Protein AF-A0A645H0E7-F1 (afdb_monomer)

Radius of gyration: 16.18 Å; Cα contacts (8 Å, |Δi|>4): 36; chains: 1; bounding box: 37×29×42 Å

pLDDT: mean 79.41, std 14.45, range [44.75, 96.31]

Sequence (104 aa):
MEYSVLFRDLIMKSNNYMKDYDEKLMPALIEEMKKDPELQDFSADDLKTILLKMRVFQLGLSVMVANSLLPEKYEMQDLMDLLSSTANDVILAARLTKSEKVKK

Organism: NCBI:txid1076179

Secondary structure (DSSP, 8-state):
-HHHHHHHHHHHS--HHHHHIIIIIHHHHHHHHTTSTTTTTS-HHHHHHHHHHHHHHHHHHHHHHHTT-S-TT--HHHHHHHHHHHHHHHHHHHHHHHHHHHT-

Solvent-accessible surface area (backbone atoms only — not comparable to full-atom values): 6015 Å² total; per-residue (Å²): 117,68,69,37,56,55,51,49,53,60,68,71,43,92,46,71,66,61,54,50,37,63,73,56,48,46,59,54,50,51,57,53,46,51,69,38,82,93,39,52,87,54,50,74,68,52,48,51,51,53,54,49,53,52,48,55,50,52,52,52,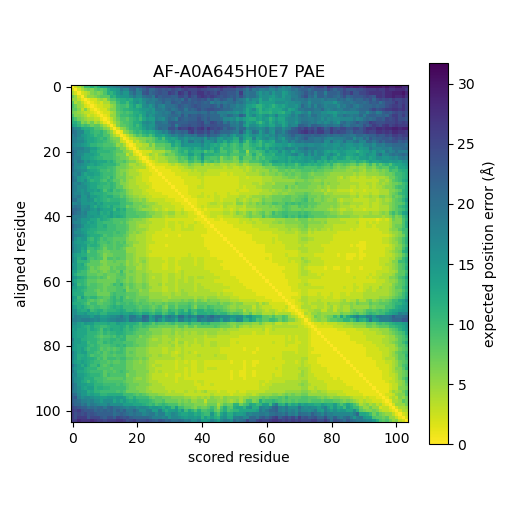50,50,51,32,60,53,68,65,68,54,67,92,84,65,48,73,66,54,52,52,52,49,53,53,52,50,49,52,51,54,50,52,52,50,52,52,55,51,55,55,63,74,76,105

Structure (mmCIF, N/CA/C/O backbone):
data_AF-A0A645H0E7-F1
#
_entry.id   AF-A0A645H0E7-F1
#
loop_
_atom_site.group_PDB
_atom_site.id
_atom_site.type_symbol
_atom_site.label_atom_id
_atom_site.label_alt_id
_atom_site.label_comp_id
_atom_site.label_asym_id
_atom_site.label_entity_id
_atom_site.label_seq_id
_atom_site.pdbx_PDB_ins_code
_atom_site.Cartn_x
_atom_site.Cartn_y
_atom_site.Cartn_z
_atom_site.occupancy
_atom_site.B_iso_or_equiv
_atom_site.auth_seq_id
_atom_site.auth_comp_id
_atom_site.auth_asym_id
_atom_site.auth_atom_id
_atom_site.pdbx_PDB_model_num
ATOM 1 N N . MET A 1 1 ? 16.623 6.311 -20.427 1.00 48.84 1 MET A N 1
ATOM 2 C CA . MET A 1 1 ? 17.407 5.575 -19.405 1.00 48.84 1 MET A CA 1
ATOM 3 C C . MET A 1 1 ? 17.839 6.449 -18.221 1.00 48.84 1 MET A C 1
ATOM 5 O O . MET A 1 1 ? 17.910 5.914 -17.126 1.00 48.84 1 MET A O 1
ATOM 9 N N . GLU A 1 2 ? 18.056 7.765 -18.367 1.00 44.75 2 GLU A N 1
ATOM 10 C CA . GLU A 1 2 ? 18.436 8.655 -17.239 1.00 44.75 2 GLU A CA 1
ATOM 11 C C . GLU A 1 2 ? 17.424 8.711 -16.077 1.00 44.75 2 GLU A C 1
ATOM 13 O O . GLU A 1 2 ? 17.824 8.833 -14.922 1.00 44.75 2 GLU A O 1
ATOM 18 N N . TYR A 1 3 ? 16.125 8.544 -16.352 1.00 47.12 3 TYR A N 1
ATOM 19 C CA . TYR A 1 3 ? 15.068 8.582 -15.328 1.00 47.12 3 TYR A CA 1
ATOM 20 C C . TYR A 1 3 ? 15.213 7.478 -14.261 1.00 47.12 3 TYR A C 1
ATOM 22 O O . TYR A 1 3 ? 14.923 7.697 -13.088 1.00 47.12 3 TYR A O 1
ATOM 30 N N . SER A 1 4 ? 15.721 6.305 -14.658 1.00 56.84 4 SER A N 1
ATOM 31 C CA . SER A 1 4 ? 15.941 5.157 -13.765 1.00 56.84 4 SER A CA 1
ATOM 32 C C . SER A 1 4 ? 17.086 5.409 -12.776 1.00 56.84 4 SER A C 1
ATOM 34 O O . SER A 1 4 ? 16.975 5.095 -11.591 1.00 56.84 4 SER A O 1
ATOM 36 N N . VAL A 1 5 ? 18.161 6.055 -13.239 1.00 56.03 5 VAL A N 1
ATOM 37 C CA . VAL A 1 5 ? 19.337 6.375 -12.415 1.00 56.03 5 VAL A CA 1
ATOM 38 C C . VAL A 1 5 ? 19.010 7.480 -11.408 1.00 56.03 5 VAL A C 1
ATOM 40 O O . VAL A 1 5 ? 19.321 7.336 -10.229 1.00 56.03 5 VAL A O 1
ATOM 43 N N . LEU A 1 6 ? 18.300 8.531 -11.837 1.00 59.47 6 LEU A N 1
ATOM 44 C CA . LEU A 1 6 ? 17.861 9.616 -10.950 1.00 59.47 6 LEU A CA 1
ATOM 45 C C . LEU A 1 6 ? 16.901 9.127 -9.862 1.00 59.47 6 LEU A C 1
ATOM 47 O O . LEU A 1 6 ? 17.056 9.493 -8.698 1.00 59.47 6 LEU A O 1
ATOM 51 N N . PHE A 1 7 ? 15.932 8.279 -10.219 1.00 56.38 7 PHE A N 1
ATOM 52 C CA . PHE A 1 7 ? 15.006 7.702 -9.248 1.00 56.38 7 PHE A CA 1
ATOM 53 C C . PHE A 1 7 ? 15.743 6.812 -8.240 1.00 56.38 7 PHE A C 1
ATOM 55 O O . PHE A 1 7 ? 15.544 6.944 -7.034 1.00 56.38 7 PHE A O 1
ATOM 62 N N . ARG A 1 8 ? 16.661 5.959 -8.711 1.00 56.94 8 ARG A N 1
ATOM 63 C CA . ARG A 1 8 ? 17.492 5.113 -7.846 1.00 56.94 8 ARG A CA 1
ATOM 64 C C . ARG A 1 8 ? 18.325 5.938 -6.861 1.00 56.94 8 ARG A C 1
ATOM 66 O O . ARG A 1 8 ? 18.311 5.637 -5.670 1.00 56.94 8 ARG A O 1
ATOM 73 N N . ASP A 1 9 ? 18.989 6.993 -7.326 1.00 59.31 9 ASP A N 1
ATOM 74 C CA . ASP A 1 9 ? 19.804 7.865 -6.472 1.00 59.31 9 ASP A CA 1
ATOM 75 C C . ASP A 1 9 ? 18.963 8.659 -5.458 1.00 59.31 9 ASP A C 1
ATOM 77 O O . ASP A 1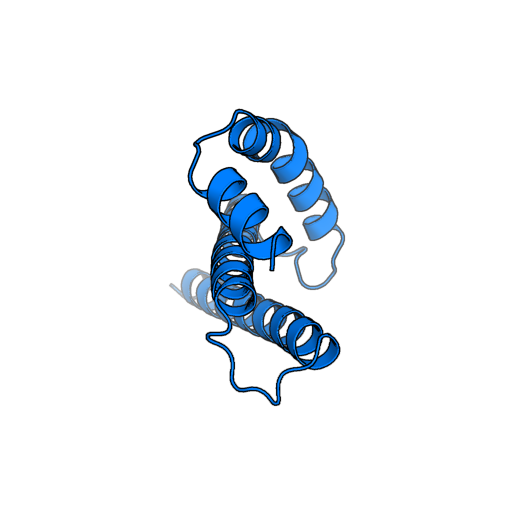 9 ? 19.401 8.861 -4.321 1.00 59.31 9 ASP A O 1
ATOM 81 N N . LEU A 1 10 ? 17.746 9.069 -5.834 1.00 61.53 10 LEU A N 1
ATOM 82 C CA . LEU A 1 10 ? 16.807 9.783 -4.963 1.00 61.53 10 LEU A CA 1
ATOM 83 C C . LEU A 1 10 ? 16.262 8.896 -3.832 1.00 61.53 10 LEU A C 1
ATOM 85 O O . LEU A 1 10 ? 16.053 9.382 -2.723 1.00 61.53 10 LEU A O 1
ATOM 89 N N . ILE A 1 11 ? 16.039 7.607 -4.107 1.00 59.78 11 ILE A N 1
ATOM 90 C CA . ILE A 1 11 ? 15.496 6.637 -3.142 1.00 59.78 11 ILE A CA 1
ATOM 91 C C . ILE A 1 11 ? 16.613 6.086 -2.237 1.00 59.78 11 ILE A C 1
ATOM 93 O O . ILE A 1 11 ? 16.385 5.851 -1.052 1.00 59.78 11 ILE A O 1
ATOM 97 N N . MET A 1 12 ? 17.825 5.881 -2.776 1.00 58.66 12 MET A N 1
ATOM 98 C CA . MET A 1 12 ? 18.960 5.304 -2.037 1.00 58.66 12 MET A CA 1
ATOM 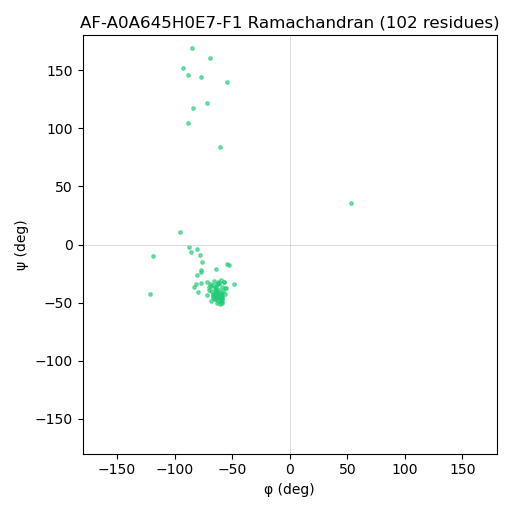99 C C . MET A 1 12 ? 19.697 6.312 -1.143 1.00 58.66 12 MET A C 1
ATOM 101 O O . MET A 1 12 ? 20.293 5.908 -0.143 1.00 58.66 12 MET A O 1
ATOM 105 N N . LYS A 1 13 ? 19.663 7.615 -1.447 1.00 55.94 13 LYS A N 1
ATOM 106 C CA . LYS A 1 13 ? 20.130 8.647 -0.510 1.00 55.94 13 LYS A CA 1
ATOM 107 C C . LYS A 1 13 ? 19.000 8.969 0.458 1.00 55.94 13 LYS A C 1
ATOM 109 O O . LYS A 1 13 ? 17.966 9.477 0.042 1.00 55.94 13 LYS A O 1
ATOM 114 N N . SER A 1 14 ? 19.203 8.718 1.752 1.00 51.47 14 SER A N 1
ATOM 115 C CA . SER A 1 14 ? 18.301 9.155 2.825 1.00 51.47 14 SER A CA 1
ATOM 116 C C . SER A 1 14 ? 18.205 10.686 2.832 1.00 51.47 14 SER A C 1
ATOM 118 O O . SER A 1 14 ? 18.966 11.373 3.514 1.00 51.47 14 SER A O 1
ATOM 120 N N . ASN A 1 15 ? 17.329 11.233 1.998 1.00 52.09 15 ASN A N 1
ATOM 121 C CA . ASN A 1 15 ? 17.193 12.664 1.793 1.00 52.09 15 ASN A CA 1
ATOM 122 C C . ASN A 1 15 ? 16.127 13.218 2.746 1.00 52.09 15 ASN A C 1
ATOM 124 O O . ASN A 1 15 ? 15.168 12.520 3.084 1.00 52.09 15 ASN A O 1
ATOM 128 N N . ASN A 1 16 ? 16.245 14.494 3.126 1.00 52.69 16 ASN A N 1
ATOM 129 C CA . ASN A 1 16 ? 15.250 15.212 3.945 1.00 52.69 16 ASN A CA 1
ATOM 130 C C . ASN A 1 16 ? 13.814 15.124 3.380 1.00 52.69 16 ASN A C 1
ATOM 132 O O . ASN A 1 16 ? 12.851 15.283 4.118 1.00 52.69 16 ASN A O 1
ATOM 136 N N . TYR A 1 17 ? 13.674 14.765 2.102 1.00 51.44 17 TYR A N 1
ATOM 137 C CA . TYR A 1 17 ? 12.413 14.466 1.427 1.00 51.44 17 TYR A CA 1
ATOM 138 C C . TYR A 1 17 ? 11.587 13.353 2.101 1.00 51.44 17 TYR A C 1
ATOM 140 O O . TYR A 1 17 ? 10.367 13.456 2.181 1.00 51.44 17 TYR A O 1
ATOM 148 N N . MET A 1 18 ? 12.233 12.303 2.630 1.00 59.06 18 MET A N 1
ATOM 149 C CA . MET A 1 18 ? 11.527 11.242 3.367 1.00 59.06 18 MET A CA 1
ATOM 150 C C . MET A 1 18 ? 11.040 11.732 4.741 1.00 59.06 18 MET A C 1
ATOM 152 O O . MET A 1 18 ? 9.973 11.317 5.181 1.00 59.06 18 MET A O 1
ATOM 156 N N . LYS A 1 19 ? 11.778 12.655 5.381 1.00 58.66 19 LYS A N 1
ATOM 157 C CA . LYS A 1 19 ? 11.371 13.304 6.641 1.00 58.66 19 LYS A CA 1
ATOM 158 C C . LYS A 1 19 ? 10.178 14.238 6.444 1.00 58.66 19 LYS A C 1
ATOM 160 O O . LYS A 1 19 ? 9.203 14.127 7.174 1.00 58.66 19 LYS A O 1
ATOM 165 N N . ASP A 1 20 ? 10.224 15.107 5.433 1.00 60.34 20 ASP A N 1
ATOM 166 C CA . ASP A 1 20 ? 9.104 16.001 5.109 1.00 60.34 20 ASP A CA 1
ATOM 167 C C . ASP A 1 20 ? 7.837 15.219 4.715 1.00 60.34 20 ASP A C 1
ATOM 169 O O . ASP A 1 20 ? 6.720 15.653 5.008 1.00 60.34 20 ASP A O 1
ATOM 173 N N . TYR A 1 21 ? 7.994 14.046 4.090 1.00 65.00 21 TYR A N 1
ATOM 174 C CA . TYR A 1 21 ? 6.873 13.158 3.791 1.00 65.00 21 TYR A CA 1
ATOM 175 C C . TYR A 1 21 ? 6.190 12.651 5.067 1.00 65.00 21 TYR A C 1
ATOM 177 O O . TYR A 1 21 ? 4.971 12.768 5.196 1.00 65.00 21 TYR A O 1
ATOM 185 N N . ASP A 1 22 ? 6.961 12.123 6.019 1.00 64.31 22 ASP A N 1
ATOM 186 C CA . ASP A 1 22 ? 6.4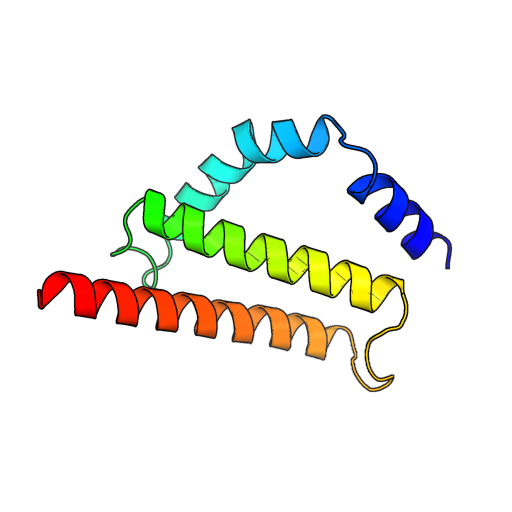12 11.571 7.260 1.00 64.31 22 ASP A CA 1
ATOM 187 C C . ASP A 1 22 ? 5.832 12.673 8.172 1.00 64.31 22 ASP A C 1
ATOM 189 O O . ASP A 1 22 ? 4.815 12.456 8.829 1.00 64.31 22 ASP A O 1
ATOM 193 N N . GLU A 1 23 ? 6.425 13.873 8.180 1.00 67.81 23 GLU A N 1
ATOM 194 C CA . GLU A 1 23 ? 5.990 14.979 9.047 1.00 67.81 23 GLU A CA 1
ATOM 195 C C . GLU A 1 23 ? 4.787 15.768 8.503 1.00 67.81 23 GLU A C 1
ATOM 197 O O . GLU A 1 23 ? 3.967 16.236 9.292 1.00 67.81 23 GLU A O 1
ATOM 202 N N . LYS A 1 24 ? 4.657 15.937 7.177 1.00 72.12 24 LYS A N 1
ATOM 203 C CA . LYS A 1 24 ? 3.644 16.839 6.585 1.00 72.12 24 LYS A CA 1
ATOM 204 C C . LYS A 1 24 ? 2.669 16.146 5.642 1.00 72.12 24 LYS A C 1
ATOM 206 O O . LYS A 1 24 ? 1.473 16.426 5.698 1.00 72.12 24 LYS A O 1
ATOM 211 N N . LEU A 1 25 ? 3.151 15.249 4.782 1.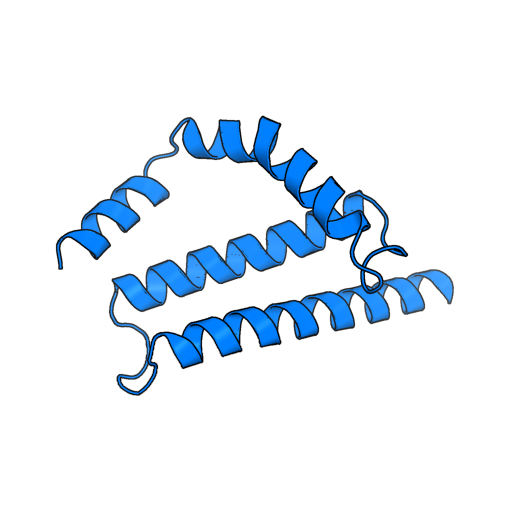00 74.31 25 LEU A N 1
ATOM 212 C CA . LEU A 1 25 ? 2.295 14.581 3.794 1.00 74.31 25 LEU A CA 1
ATOM 213 C C . LEU A 1 25 ? 1.495 13.438 4.411 1.00 74.31 25 LEU A C 1
ATOM 215 O O . LEU A 1 25 ? 0.313 13.300 4.111 1.00 74.31 25 LEU A O 1
ATOM 219 N N . MET A 1 26 ? 2.102 12.646 5.296 1.00 77.81 26 MET A N 1
ATOM 220 C CA . MET A 1 26 ? 1.429 11.508 5.919 1.00 77.81 26 MET A CA 1
ATOM 221 C C . MET A 1 26 ? 0.173 11.926 6.711 1.00 77.81 26 MET A C 1
ATOM 223 O O . MET A 1 26 ? -0.868 11.304 6.495 1.00 77.81 26 MET A O 1
ATOM 227 N N . PRO A 1 27 ? 0.185 12.983 7.554 1.00 82.94 27 PRO A N 1
ATOM 228 C CA . PRO A 1 27 ? -1.035 13.457 8.211 1.00 82.94 27 PRO A CA 1
ATOM 229 C C . PRO A 1 27 ? -2.114 13.908 7.222 1.00 82.94 27 PRO A C 1
ATOM 231 O O . PRO A 1 27 ? -3.270 13.529 7.378 1.00 82.94 27 PRO A O 1
ATOM 234 N N . ALA A 1 28 ? -1.744 14.659 6.178 1.00 85.19 28 ALA A N 1
ATOM 235 C CA . ALA A 1 28 ? -2.693 15.124 5.165 1.00 85.19 28 ALA A CA 1
ATOM 236 C C . ALA A 1 28 ? -3.338 13.955 4.402 1.00 85.19 28 ALA A C 1
ATOM 238 O O . ALA A 1 28 ? -4.548 13.937 4.205 1.00 85.19 28 ALA A O 1
ATOM 239 N N . LEU A 1 29 ? -2.549 12.941 4.036 1.00 85.19 29 LEU A N 1
ATOM 240 C CA . LEU A 1 29 ? -3.047 11.738 3.368 1.00 85.19 29 LEU A CA 1
ATOM 241 C C . LEU A 1 29 ? -3.987 10.930 4.264 1.00 85.19 29 LEU A C 1
ATOM 243 O O . LEU A 1 29 ? -5.000 10.438 3.781 1.00 85.19 29 LEU A O 1
ATOM 247 N N . ILE A 1 30 ? -3.699 10.824 5.563 1.00 87.88 30 ILE A N 1
ATOM 248 C CA . ILE A 1 30 ? -4.605 10.165 6.515 1.00 87.88 30 ILE A CA 1
ATOM 249 C C . ILE A 1 30 ? -5.939 10.913 6.602 1.00 87.88 30 ILE A C 1
ATOM 251 O O . ILE A 1 30 ? -6.986 10.271 6.647 1.00 87.88 30 ILE A O 1
ATOM 255 N N . GLU A 1 31 ? -5.925 12.248 6.610 1.00 87.44 31 GLU A N 1
ATOM 256 C CA . GLU A 1 31 ? -7.161 13.039 6.603 1.00 87.44 31 GLU A CA 1
ATOM 257 C C . GLU A 1 31 ? -7.967 12.851 5.313 1.00 87.44 31 GLU A C 1
ATOM 259 O O . GLU A 1 31 ? -9.190 12.748 5.378 1.00 87.44 31 GLU A O 1
ATOM 264 N N . GLU A 1 32 ? -7.316 12.728 4.153 1.00 87.38 32 GLU A N 1
ATOM 265 C CA . GLU A 1 32 ? -8.015 12.380 2.910 1.00 87.38 32 GLU A CA 1
ATOM 266 C C . GLU A 1 32 ? -8.573 10.951 2.943 1.00 87.38 32 GLU A C 1
ATOM 268 O O . GLU A 1 32 ? -9.732 10.741 2.592 1.00 87.38 32 GLU A O 1
ATOM 273 N N . MET A 1 33 ? -7.805 9.976 3.440 1.00 88.38 33 MET A N 1
ATOM 274 C CA . MET A 1 33 ? -8.262 8.588 3.581 1.00 88.38 33 MET A CA 1
ATOM 275 C C . MET A 1 33 ? -9.503 8.481 4.472 1.00 88.38 33 MET A C 1
ATOM 277 O O . MET A 1 33 ? -10.397 7.702 4.173 1.00 88.38 33 MET A O 1
ATOM 281 N N . LYS A 1 34 ? -9.612 9.287 5.534 1.00 88.75 34 LYS A N 1
ATOM 282 C CA . LYS A 1 34 ? -10.804 9.306 6.403 1.00 88.75 34 LYS A CA 1
ATOM 283 C C . LYS A 1 34 ? -12.079 9.769 5.696 1.00 88.75 34 LYS A C 1
ATOM 285 O O . LYS A 1 34 ? -13.168 9.486 6.188 1.00 88.75 34 LYS A O 1
ATOM 290 N N . LYS A 1 35 ? -11.971 10.499 4.581 1.00 88.75 35 LYS A N 1
ATOM 291 C CA . LYS A 1 35 ? -13.139 10.940 3.803 1.00 88.75 35 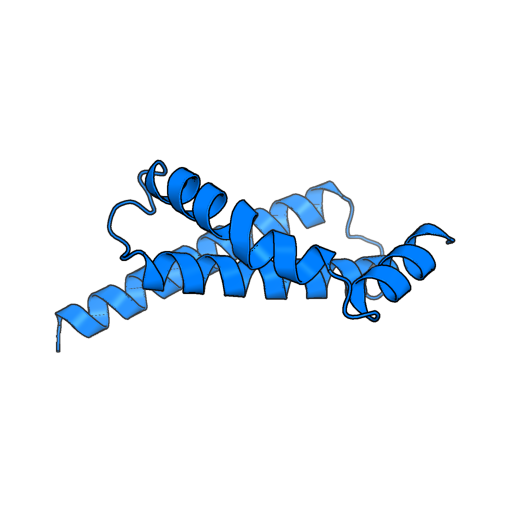LYS A CA 1
ATOM 292 C C . LYS A 1 35 ? -13.716 9.812 2.955 1.00 88.75 35 LYS A C 1
ATOM 294 O O . LYS A 1 35 ? -14.888 9.882 2.589 1.00 88.75 35 LYS A O 1
ATOM 299 N N . ASP A 1 36 ? -12.924 8.786 2.662 1.00 88.38 36 ASP A N 1
ATOM 300 C CA . ASP A 1 36 ? -13.360 7.641 1.876 1.00 88.38 36 ASP A CA 1
ATOM 301 C C . ASP A 1 36 ? -14.332 6.762 2.691 1.00 88.38 36 ASP A C 1
ATOM 303 O O . ASP A 1 36 ? -13.942 6.272 3.757 1.00 88.38 36 ASP A O 1
ATOM 307 N N . PRO A 1 37 ? -15.578 6.535 2.217 1.00 87.06 37 PRO A N 1
ATOM 308 C CA . PRO A 1 37 ? -16.555 5.631 2.833 1.00 87.06 37 PRO A CA 1
ATOM 309 C C . PRO A 1 37 ? -16.011 4.242 3.178 1.00 87.06 37 PRO A C 1
ATOM 311 O O . PRO A 1 37 ? -16.392 3.657 4.193 1.00 87.06 37 PRO A O 1
ATOM 314 N N . GLU A 1 38 ? -15.093 3.711 2.373 1.00 85.38 38 GLU A N 1
ATOM 315 C CA . GLU A 1 38 ? -14.504 2.395 2.597 1.00 85.38 38 GLU A CA 1
ATOM 316 C C . GLU A 1 38 ? -13.434 2.388 3.695 1.00 85.38 38 GLU A C 1
ATOM 318 O O . GLU A 1 38 ? -13.000 1.315 4.134 1.00 85.38 38 GLU A O 1
ATOM 323 N N . LEU A 1 39 ? -13.032 3.556 4.187 1.00 88.12 39 LEU A N 1
ATOM 324 C CA . LEU A 1 39 ? -11.967 3.690 5.170 1.00 88.12 39 LEU A CA 1
ATOM 325 C C . LEU A 1 39 ? -12.410 4.322 6.496 1.00 88.12 39 LEU A C 1
ATOM 327 O O . LEU A 1 39 ? -11.654 4.264 7.465 1.00 88.12 39 LEU A O 1
ATOM 331 N N . GLN A 1 40 ? -13.631 4.861 6.573 1.00 83.75 40 GLN A N 1
ATOM 332 C CA . GLN A 1 40 ? -14.136 5.622 7.732 1.00 83.75 40 GLN A CA 1
ATOM 333 C C . GLN A 1 40 ? -14.099 4.838 9.047 1.00 83.75 40 GLN A C 1
ATOM 335 O O . GLN A 1 40 ? -13.878 5.410 10.112 1.00 83.75 40 GLN A O 1
ATOM 340 N N . ASP A 1 41 ? -14.285 3.520 8.976 1.00 86.44 41 ASP A N 1
ATOM 341 C CA . ASP A 1 41 ? -14.309 2.670 10.161 1.00 86.44 41 ASP A CA 1
ATOM 342 C C . ASP A 1 41 ? -12.905 2.405 10.728 1.00 86.44 41 ASP A C 1
ATOM 344 O O . ASP A 1 41 ? -12.783 1.892 11.841 1.00 86.44 41 ASP A O 1
ATOM 348 N N . PHE A 1 42 ? -11.825 2.666 9.993 1.00 90.75 42 PHE A N 1
ATOM 349 C CA . PHE A 1 42 ? -10.471 2.366 10.460 1.00 90.75 42 PHE A CA 1
ATOM 350 C C . PHE A 1 42 ? -9.961 3.387 11.476 1.00 90.75 42 PHE A C 1
ATOM 352 O O . PHE A 1 42 ? -10.202 4.589 11.374 1.00 90.75 42 PHE A O 1
ATOM 359 N N . SER A 1 43 ? -9.194 2.906 12.460 1.00 90.94 43 SER A N 1
ATOM 360 C CA . SER A 1 43 ? -8.478 3.808 13.360 1.00 90.94 43 SER A CA 1
ATOM 361 C C . SER A 1 43 ? -7.349 4.529 12.615 1.00 90.94 43 SER A C 1
ATOM 363 O O . SER A 1 43 ? -6.861 4.059 11.587 1.00 90.94 43 SER A O 1
ATOM 365 N N . ALA A 1 44 ? -6.870 5.651 13.156 1.00 88.81 44 ALA A N 1
ATOM 366 C CA . ALA A 1 44 ? -5.738 6.367 12.563 1.00 88.81 44 ALA A CA 1
ATOM 367 C C . ALA A 1 44 ? -4.482 5.482 12.425 1.00 88.81 44 ALA A C 1
ATOM 369 O O . ALA A 1 44 ? -3.722 5.646 11.473 1.00 88.81 44 ALA A O 1
ATOM 370 N N . ASP A 1 45 ? -4.270 4.530 13.336 1.00 89.19 45 ASP A N 1
ATOM 371 C CA . ASP A 1 45 ? -3.132 3.608 13.274 1.00 89.19 45 ASP A CA 1
ATOM 372 C C . ASP A 1 45 ? -3.327 2.497 12.230 1.00 89.19 45 ASP A C 1
ATOM 374 O O . ASP A 1 45 ? -2.369 2.102 11.556 1.00 89.19 45 ASP A O 1
ATOM 378 N N . ASP A 1 46 ? -4.568 2.050 12.010 1.00 90.12 46 ASP A N 1
ATOM 379 C CA . ASP A 1 46 ? -4.892 1.153 10.897 1.00 90.12 46 ASP A CA 1
ATOM 380 C C . ASP A 1 46 ? -4.662 1.856 9.549 1.00 90.12 46 ASP A C 1
ATOM 382 O O . ASP A 1 46 ? -4.028 1.288 8.658 1.00 90.12 46 ASP A O 1
ATOM 386 N N . LEU A 1 47 ? -5.094 3.117 9.416 1.00 91.31 47 LEU A N 1
ATOM 387 C CA . LEU A 1 47 ? -4.884 3.924 8.208 1.00 91.31 47 LEU A CA 1
ATOM 388 C C . LEU A 1 47 ? -3.394 4.154 7.924 1.00 91.31 47 LEU A C 1
ATOM 390 O O . LEU A 1 47 ? -2.961 3.968 6.787 1.00 91.31 47 LEU A O 1
ATOM 394 N N . LYS A 1 48 ? -2.581 4.462 8.947 1.00 90.38 48 LYS A N 1
ATOM 395 C CA . LYS A 1 48 ? -1.110 4.528 8.813 1.00 90.38 48 LYS A CA 1
ATOM 396 C C . LYS A 1 48 ? -0.534 3.215 8.293 1.00 90.38 48 LYS A C 1
ATOM 398 O O . LYS A 1 48 ? 0.346 3.220 7.437 1.00 90.38 48 LYS A O 1
ATOM 403 N N . THR A 1 49 ? -1.029 2.091 8.803 1.00 91.25 49 THR A N 1
ATOM 404 C CA . THR A 1 49 ? -0.557 0.762 8.402 1.00 91.25 49 THR A CA 1
ATOM 405 C C . THR A 1 49 ? -0.912 0.457 6.946 1.00 91.25 49 THR A C 1
ATOM 407 O O . THR A 1 49 ? -0.064 -0.040 6.204 1.00 91.25 49 THR A O 1
ATOM 410 N N . ILE A 1 50 ? -2.140 0.766 6.520 1.00 92.19 50 ILE A N 1
ATOM 411 C CA . ILE A 1 50 ? -2.581 0.636 5.122 1.00 92.19 50 ILE A CA 1
ATOM 412 C C . ILE A 1 50 ? -1.709 1.511 4.214 1.00 92.19 50 ILE A C 1
ATOM 414 O O . ILE A 1 50 ? -1.144 1.015 3.239 1.00 92.19 50 ILE A O 1
ATOM 418 N N . LEU A 1 51 ? -1.530 2.785 4.573 1.00 90.56 51 LEU A N 1
ATOM 419 C CA . LEU A 1 51 ? -0.729 3.738 3.808 1.00 90.56 51 LEU A CA 1
ATOM 420 C C . LEU A 1 51 ? 0.732 3.284 3.671 1.00 90.56 51 LEU A C 1
ATOM 422 O O . LEU A 1 51 ? 1.301 3.337 2.581 1.00 90.56 51 LEU A O 1
ATOM 426 N N . LEU A 1 52 ? 1.329 2.773 4.752 1.00 89.12 52 LEU A N 1
ATOM 427 C CA . LEU A 1 52 ? 2.692 2.245 4.730 1.00 89.12 52 LEU A CA 1
ATOM 428 C C . LEU A 1 52 ? 2.824 1.047 3.781 1.00 89.12 52 LEU A C 1
ATOM 430 O O . LEU A 1 52 ? 3.765 1.004 2.990 1.00 89.12 52 LEU A O 1
ATOM 434 N N . LYS A 1 53 ? 1.881 0.097 3.817 1.00 93.38 53 LYS A N 1
ATOM 435 C CA . LYS A 1 53 ? 1.874 -1.057 2.900 1.00 93.38 53 LYS A CA 1
ATOM 436 C C . LYS A 1 53 ? 1.805 -0.612 1.440 1.00 93.38 53 LYS A C 1
ATOM 438 O O . LYS A 1 53 ? 2.593 -1.091 0.626 1.00 93.38 53 LYS A O 1
ATOM 443 N N . MET A 1 54 ? 0.927 0.343 1.129 1.00 92.00 54 MET A N 1
ATOM 444 C CA . MET A 1 54 ? 0.808 0.898 -0.221 1.00 92.00 54 MET A CA 1
ATOM 445 C C . MET A 1 54 ? 2.090 1.591 -0.674 1.00 92.00 54 MET A C 1
ATOM 447 O O . MET A 1 54 ? 2.540 1.367 -1.795 1.00 92.00 54 MET A O 1
ATOM 451 N N . ARG A 1 55 ? 2.733 2.365 0.205 1.00 86.75 55 ARG A N 1
ATOM 452 C CA . ARG A 1 55 ? 4.009 3.028 -0.093 1.00 86.75 55 ARG A CA 1
ATOM 453 C C . ARG A 1 55 ? 5.125 2.024 -0.368 1.00 86.75 55 ARG A C 1
ATOM 455 O O . ARG A 1 55 ? 5.866 2.189 -1.332 1.00 86.75 55 ARG A O 1
ATOM 462 N N . VAL A 1 56 ? 5.244 0.977 0.452 1.00 87.62 56 VAL A N 1
ATOM 463 C CA . VAL A 1 56 ? 6.236 -0.093 0.242 1.00 87.62 56 VAL A CA 1
ATOM 464 C C . VAL A 1 56 ? 6.020 -0.757 -1.117 1.00 87.62 56 VAL A C 1
ATOM 466 O O . VAL A 1 56 ? 6.977 -0.920 -1.874 1.00 87.62 56 VAL A O 1
ATOM 469 N N . PHE A 1 57 ? 4.769 -1.072 -1.459 1.00 91.19 57 PHE A N 1
ATOM 470 C CA . PHE A 1 57 ? 4.428 -1.646 -2.756 1.00 91.19 57 PHE A CA 1
ATOM 471 C C . PHE A 1 57 ? 4.768 -0.702 -3.919 1.00 91.19 57 PHE A C 1
ATOM 473 O O . PHE A 1 57 ? 5.457 -1.108 -4.850 1.00 91.19 57 PHE A O 1
ATOM 480 N N . GLN A 1 58 ? 4.366 0.570 -3.844 1.00 87.12 58 GLN A N 1
ATOM 481 C CA . GLN A 1 58 ? 4.649 1.590 -4.862 1.00 87.12 58 GLN A CA 1
ATOM 482 C C . GLN A 1 58 ? 6.149 1.795 -5.093 1.00 87.12 58 GLN A C 1
ATOM 484 O O . GLN A 1 58 ? 6.590 1.907 -6.239 1.00 87.12 58 GLN A O 1
ATOM 489 N N . LEU A 1 59 ? 6.944 1.826 -4.021 1.00 84.38 59 LEU A N 1
ATOM 490 C CA . LEU A 1 59 ? 8.400 1.932 -4.110 1.00 84.38 59 LEU A CA 1
ATOM 491 C C . LEU A 1 59 ? 9.002 0.694 -4.780 1.00 84.38 59 LEU A C 1
ATOM 493 O O . LEU A 1 59 ? 9.810 0.834 -5.697 1.00 84.38 59 LEU A O 1
ATOM 497 N N . GLY A 1 60 ? 8.576 -0.504 -4.370 1.00 87.31 60 GLY A N 1
ATOM 498 C CA . GLY A 1 60 ? 8.999 -1.759 -4.992 1.00 87.31 60 GLY A CA 1
ATOM 499 C C . GLY A 1 60 ? 8.658 -1.806 -6.481 1.00 87.31 60 GLY A C 1
ATOM 500 O O . GLY A 1 60 ? 9.537 -2.059 -7.304 1.00 87.31 60 GLY A O 1
ATOM 501 N N . LEU A 1 61 ? 7.418 -1.462 -6.838 1.00 89.31 61 LEU A N 1
ATOM 502 C CA . LEU A 1 61 ? 6.957 -1.401 -8.223 1.00 89.31 61 LEU A CA 1
ATOM 503 C C . LEU A 1 61 ? 7.781 -0.401 -9.038 1.00 89.31 61 LEU A C 1
ATOM 505 O O . LEU A 1 61 ? 8.220 -0.717 -10.139 1.00 89.31 61 LEU A O 1
ATOM 509 N N . SER A 1 62 ? 8.067 0.775 -8.477 1.00 82.31 62 SER A N 1
ATOM 510 C CA . SER A 1 62 ? 8.871 1.798 -9.150 1.00 82.31 62 SER A CA 1
ATOM 511 C C . SER A 1 62 ? 10.305 1.324 -9.410 1.00 82.31 62 SER A C 1
ATOM 513 O O . SER A 1 62 ? 10.849 1.572 -10.485 1.00 82.31 62 SER A O 1
ATOM 515 N N . VAL A 1 63 ? 10.913 0.584 -8.472 1.00 83.62 63 VAL A N 1
ATOM 516 C CA . VAL A 1 63 ? 12.220 -0.064 -8.683 1.00 83.62 63 VAL A CA 1
ATOM 517 C C . VAL A 1 63 ? 12.131 -1.125 -9.783 1.00 83.62 63 VAL A C 1
ATOM 519 O O . VAL A 1 63 ? 13.021 -1.184 -10.632 1.00 83.62 63 VAL A O 1
ATOM 522 N N . MET A 1 64 ? 11.068 -1.933 -9.811 1.00 87.06 64 MET A N 1
ATOM 523 C CA . MET A 1 64 ? 10.866 -2.950 -10.848 1.00 87.06 64 MET A CA 1
ATOM 524 C C . MET A 1 64 ? 10.707 -2.331 -12.242 1.00 87.06 64 MET A C 1
ATOM 526 O O . MET A 1 64 ? 11.377 -2.773 -13.173 1.00 87.06 64 MET A O 1
ATOM 530 N N . VAL A 1 65 ? 9.899 -1.273 -12.374 1.00 84.38 65 VAL A N 1
ATOM 531 C CA . VAL A 1 65 ? 9.728 -0.509 -13.623 1.00 84.38 65 VAL A CA 1
ATOM 532 C C . VAL A 1 65 ? 11.061 0.096 -14.065 1.00 84.38 65 VAL A C 1
ATOM 534 O O . VAL A 1 65 ? 11.499 -0.110 -15.195 1.00 84.38 65 VAL A O 1
ATOM 537 N N . ALA A 1 66 ? 11.756 0.795 -13.162 1.00 80.50 66 ALA A N 1
ATOM 538 C CA . ALA A 1 66 ? 13.011 1.479 -13.469 1.00 80.50 66 ALA A CA 1
ATOM 539 C C . ALA A 1 66 ? 14.119 0.520 -13.934 1.00 80.50 66 ALA A C 1
ATOM 541 O O . ALA A 1 66 ? 14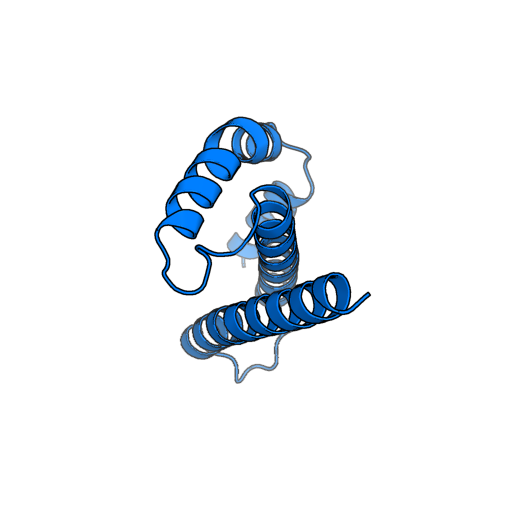.948 0.893 -14.766 1.00 80.50 66 ALA A O 1
ATOM 542 N N . ASN A 1 67 ? 14.138 -0.709 -13.415 1.00 82.06 67 ASN A N 1
ATOM 543 C CA . ASN A 1 67 ? 15.126 -1.726 -13.774 1.00 82.06 67 ASN A CA 1
ATOM 544 C C . ASN A 1 67 ? 14.636 -2.683 -14.874 1.00 82.06 67 ASN A C 1
ATOM 546 O O . ASN A 1 67 ? 15.299 -3.684 -15.123 1.00 82.06 67 ASN A O 1
ATOM 550 N N . SER A 1 68 ? 13.504 -2.390 -15.534 1.00 83.19 68 SER A N 1
ATOM 551 C CA . SER A 1 68 ? 12.922 -3.253 -16.580 1.00 83.19 68 SER A CA 1
ATOM 552 C C . SER A 1 68 ? 12.732 -4.707 -16.113 1.00 83.19 68 SER A C 1
ATOM 554 O O . SER A 1 68 ? 12.929 -5.651 -16.870 1.00 83.19 68 SER A O 1
ATOM 556 N N . LEU A 1 69 ? 12.376 -4.887 -14.835 1.00 85.50 69 LEU A N 1
ATOM 557 C CA . LEU A 1 69 ? 12.138 -6.196 -14.210 1.00 85.50 69 LEU A CA 1
ATOM 558 C C . LEU A 1 69 ? 10.694 -6.679 -14.390 1.00 85.50 69 LEU A C 1
ATOM 560 O O . LEU A 1 69 ? 10.343 -7.765 -13.928 1.00 85.50 69 LEU A O 1
ATOM 564 N N . LEU A 1 70 ? 9.846 -5.866 -15.020 1.00 85.00 70 LEU A N 1
ATOM 565 C CA . LEU A 1 70 ? 8.492 -6.253 -15.384 1.00 85.00 70 LEU A CA 1
ATOM 566 C C . LEU A 1 70 ? 8.483 -6.919 -16.766 1.00 85.00 70 LEU A C 1
ATOM 568 O O . LEU A 1 70 ? 9.260 -6.521 -17.634 1.00 85.00 70 LEU A O 1
ATOM 572 N N . PRO A 1 71 ? 7.605 -7.910 -16.996 1.00 83.75 71 PRO A N 1
ATOM 573 C CA . PRO A 1 71 ? 7.392 -8.459 -18.331 1.00 83.75 71 PRO A CA 1
ATOM 574 C C . PRO A 1 71 ? 7.032 -7.348 -19.330 1.00 83.75 71 PRO A C 1
ATOM 576 O O . PRO A 1 71 ? 6.212 -6.496 -18.999 1.00 83.75 71 PRO A O 1
ATOM 579 N N . GLU A 1 72 ? 7.566 -7.399 -20.557 1.00 71.00 72 GLU A N 1
ATOM 580 C CA . GLU A 1 72 ? 7.428 -6.343 -21.593 1.00 71.00 72 GLU A CA 1
ATOM 581 C C . GLU A 1 72 ? 5.981 -5.944 -21.934 1.00 71.00 72 GLU A C 1
ATOM 583 O O . GLU A 1 72 ? 5.745 -4.897 -22.519 1.00 71.00 72 GLU A O 1
ATOM 588 N N . LYS A 1 73 ? 5.007 -6.772 -21.557 1.00 76.94 73 LYS A N 1
ATOM 589 C CA . LYS A 1 73 ? 3.572 -6.570 -21.783 1.00 76.94 73 LYS A CA 1
ATOM 590 C C . LYS A 1 73 ? 2.878 -5.626 -20.792 1.00 76.94 73 LYS A C 1
ATOM 592 O O . LYS A 1 73 ? 1.674 -5.462 -20.916 1.00 76.94 73 LYS A O 1
ATOM 597 N N . TYR A 1 74 ? 3.574 -5.120 -19.772 1.00 82.88 74 TYR A N 1
ATOM 598 C CA . TYR A 1 74 ? 2.980 -4.206 -18.792 1.00 82.88 74 TYR A CA 1
ATOM 599 C C . TYR A 1 74 ? 3.112 -2.759 -19.261 1.00 82.88 74 TYR A C 1
ATOM 601 O O . TYR A 1 74 ? 4.182 -2.157 -19.156 1.00 82.88 74 TYR A O 1
ATOM 609 N N . GLU A 1 75 ? 2.003 -2.204 -19.736 1.00 87.69 75 GLU A N 1
ATOM 610 C CA . GLU A 1 75 ? 1.873 -0.795 -20.087 1.00 87.69 75 GLU A CA 1
ATOM 611 C C . GLU A 1 75 ? 1.520 0.048 -18.855 1.00 87.69 75 GLU A C 1
ATOM 613 O O . GLU A 1 75 ? 1.152 -0.459 -17.794 1.00 87.69 75 GLU A O 1
ATOM 618 N N . MET A 1 76 ? 1.584 1.376 -18.990 1.00 84.75 76 MET A N 1
ATOM 619 C CA . MET A 1 76 ? 1.278 2.298 -17.887 1.00 84.75 76 MET A CA 1
ATOM 620 C C . MET A 1 76 ? -0.115 2.061 -17.278 1.00 84.75 76 MET A C 1
ATOM 622 O O . MET A 1 76 ? -0.269 2.145 -16.060 1.00 84.75 76 MET A O 1
ATOM 626 N N . GLN A 1 77 ? -1.116 1.737 -18.103 1.00 88.81 77 GLN A N 1
ATOM 627 C CA . GLN A 1 77 ? -2.464 1.440 -17.615 1.00 88.81 77 GLN A CA 1
ATOM 628 C C . GLN A 1 77 ? -2.481 0.179 -16.743 1.00 88.81 77 GLN A C 1
ATOM 630 O O . GLN A 1 77 ? -3.065 0.207 -15.666 1.00 88.81 77 GLN A O 1
ATOM 635 N N . ASP A 1 78 ? -1.759 -0.875 -17.134 1.00 91.38 78 ASP A N 1
ATOM 636 C CA . ASP A 1 78 ? -1.665 -2.106 -16.342 1.00 91.38 78 ASP A CA 1
ATOM 637 C C . ASP A 1 78 ? -1.013 -1.850 -14.976 1.00 91.38 78 ASP A C 1
ATOM 639 O O . ASP A 1 78 ? -1.374 -2.471 -13.976 1.00 91.38 78 ASP A O 1
ATOM 643 N N . LEU A 1 79 ? -0.059 -0.913 -14.904 1.00 90.81 79 LEU A N 1
ATOM 644 C CA . LEU A 1 79 ? 0.556 -0.499 -13.638 1.00 90.81 79 LEU A CA 1
ATOM 645 C C . LEU A 1 79 ? -0.430 0.259 -12.744 1.00 90.81 79 LEU A C 1
ATOM 647 O O . LEU A 1 79 ? -0.435 0.056 -11.529 1.00 90.81 79 LEU A O 1
ATOM 651 N N . MET A 1 80 ? -1.256 1.130 -13.328 1.00 89.56 80 MET A N 1
ATOM 652 C CA . MET A 1 80 ? -2.299 1.853 -12.595 1.00 89.56 80 MET A CA 1
ATOM 653 C C . MET A 1 80 ? -3.378 0.898 -12.083 1.00 89.56 80 MET A C 1
ATOM 655 O O . MET A 1 80 ? -3.771 0.989 -10.918 1.00 89.56 80 MET A O 1
ATOM 659 N N . ASP A 1 81 ? -3.790 -0.055 -12.915 1.00 93.94 81 ASP A N 1
ATOM 660 C CA . ASP A 1 81 ? -4.764 -1.081 -12.555 1.00 93.94 81 ASP A CA 1
ATOM 661 C C . ASP A 1 81 ? -4.215 -1.979 -11.441 1.00 93.94 81 ASP A C 1
ATOM 663 O O . ASP A 1 81 ? -4.912 -2.238 -10.461 1.00 93.94 81 ASP A O 1
ATOM 667 N N . LEU A 1 82 ? -2.935 -2.366 -11.517 1.00 93.88 82 LEU A N 1
ATOM 668 C CA . LEU A 1 82 ? -2.254 -3.129 -10.470 1.00 93.88 82 LEU A CA 1
ATOM 669 C C . LEU A 1 82 ? -2.169 -2.358 -9.143 1.00 93.88 82 LEU A C 1
ATOM 671 O O . LEU A 1 82 ? -2.359 -2.934 -8.070 1.00 93.88 82 LEU A O 1
ATOM 675 N N . LEU A 1 83 ? -1.880 -1.055 -9.189 1.00 92.56 83 LEU A N 1
ATOM 676 C CA . LEU A 1 83 ? -1.874 -0.204 -7.996 1.00 92.56 83 LEU A CA 1
ATOM 677 C C . LEU A 1 83 ? -3.267 -0.107 -7.366 1.00 92.56 83 LEU A C 1
ATOM 679 O O . LEU A 1 83 ? -3.387 -0.208 -6.144 1.00 92.56 83 LEU A O 1
ATOM 683 N N . SER A 1 84 ? -4.306 0.064 -8.187 1.00 92.50 84 SER A N 1
ATOM 684 C CA . SER A 1 84 ? -5.692 0.140 -7.724 1.00 92.50 84 SER A CA 1
ATOM 685 C C . SER A 1 84 ? -6.167 -1.191 -7.137 1.00 92.50 84 SER A C 1
ATOM 687 O O . SER A 1 84 ? -6.705 -1.214 -6.030 1.00 92.50 84 SER A O 1
ATOM 689 N N . SER A 1 85 ? -5.897 -2.313 -7.811 1.00 95.81 85 SER A N 1
ATOM 690 C CA . SER A 1 85 ? -6.275 -3.640 -7.318 1.00 95.81 85 SER A CA 1
ATOM 691 C C . SER A 1 85 ? -5.569 -3.971 -6.003 1.00 95.81 85 SER A C 1
ATOM 693 O O . SER A 1 85 ? -6.204 -4.433 -5.061 1.00 95.81 85 SER A O 1
ATOM 695 N N . THR A 1 86 ? -4.277 -3.644 -5.896 1.00 96.31 86 THR A N 1
ATOM 696 C CA . THR A 1 86 ? -3.502 -3.860 -4.666 1.00 96.31 86 THR A CA 1
ATOM 697 C C . THR A 1 86 ? -4.043 -3.021 -3.509 1.00 96.31 86 THR A C 1
ATOM 699 O O . THR A 1 86 ? -4.069 -3.492 -2.372 1.00 96.31 86 THR A O 1
ATOM 702 N N . ALA A 1 87 ? -4.509 -1.794 -3.774 1.00 92.19 87 ALA A N 1
ATOM 703 C CA . ALA A 1 87 ? -5.164 -0.980 -2.754 1.00 92.19 87 ALA A CA 1
ATOM 704 C C . ALA A 1 87 ? -6.405 -1.688 -2.199 1.00 92.19 87 ALA A C 1
ATOM 706 O O . ALA A 1 87 ? -6.525 -1.844 -0.982 1.00 92.19 87 ALA A O 1
ATOM 707 N N . ASN A 1 88 ? -7.2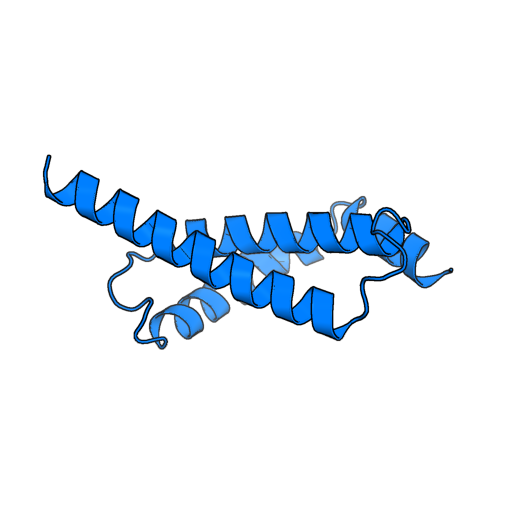65 -2.199 -3.083 1.00 93.81 88 ASN A N 1
ATOM 708 C CA . ASN A 1 88 ? -8.460 -2.944 -2.691 1.00 93.81 88 ASN A CA 1
ATOM 709 C C . ASN A 1 88 ? -8.105 -4.196 -1.874 1.00 93.81 88 ASN A C 1
ATOM 711 O O . ASN A 1 88 ? -8.701 -4.430 -0.822 1.00 93.81 88 ASN A O 1
ATOM 715 N N . ASP A 1 89 ? -7.090 -4.955 -2.297 1.00 95.56 89 ASP A N 1
ATOM 716 C CA . ASP A 1 89 ? -6.627 -6.155 -1.590 1.00 95.56 89 ASP A CA 1
ATOM 717 C C . ASP A 1 89 ? -6.132 -5.829 -0.172 1.00 95.56 89 ASP A C 1
ATOM 719 O O . ASP A 1 89 ? -6.487 -6.502 0.802 1.00 95.56 89 ASP A O 1
ATOM 723 N N . VAL A 1 90 ? -5.335 -4.765 -0.030 1.00 94.56 90 VAL A N 1
ATOM 724 C CA . VAL A 1 90 ? -4.811 -4.318 1.268 1.00 94.56 90 VAL A CA 1
ATOM 725 C C . VAL A 1 90 ? -5.943 -3.863 2.189 1.00 94.56 90 VAL A C 1
ATOM 727 O O . VAL A 1 90 ? -5.938 -4.214 3.375 1.00 94.56 90 VAL A O 1
ATOM 730 N N . ILE A 1 91 ? -6.914 -3.110 1.666 1.00 92.56 91 ILE A N 1
ATOM 731 C CA . ILE A 1 91 ? -8.072 -2.622 2.425 1.00 92.56 91 ILE A CA 1
ATOM 732 C C . ILE A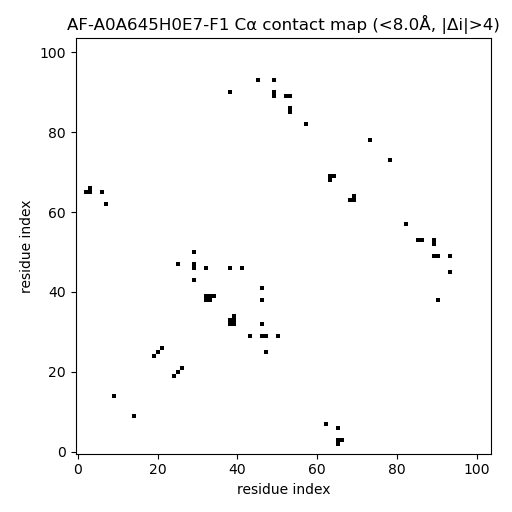 1 91 ? -8.948 -3.796 2.873 1.00 92.56 91 ILE A C 1
ATOM 734 O O . ILE A 1 91 ? -9.293 -3.891 4.055 1.00 92.56 91 ILE A O 1
ATOM 738 N N . LEU A 1 92 ? -9.254 -4.731 1.971 1.00 93.25 92 LEU A N 1
ATOM 739 C CA . LEU A 1 92 ? -10.046 -5.922 2.273 1.00 93.25 92 LEU A CA 1
ATOM 740 C C . LEU A 1 92 ? -9.379 -6.770 3.365 1.00 93.25 92 LEU A C 1
ATOM 742 O O . LEU A 1 92 ? -10.021 -7.131 4.355 1.00 93.25 92 LEU A O 1
ATOM 746 N N . ALA A 1 93 ? -8.077 -7.036 3.235 1.00 92.88 93 ALA A N 1
ATOM 747 C CA . ALA A 1 93 ? -7.317 -7.783 4.233 1.00 92.88 93 ALA A CA 1
ATOM 748 C C . ALA A 1 93 ? -7.290 -7.072 5.599 1.00 92.88 93 ALA A C 1
ATOM 750 O O . ALA A 1 93 ? -7.415 -7.714 6.649 1.00 92.88 93 ALA A O 1
ATOM 751 N N . ALA A 1 94 ? -7.167 -5.740 5.609 1.00 91.12 94 ALA A N 1
ATOM 752 C CA . ALA A 1 94 ? -7.232 -4.947 6.833 1.00 91.12 94 ALA A CA 1
ATOM 753 C C . ALA A 1 94 ? -8.616 -5.039 7.501 1.00 91.12 94 ALA A C 1
ATOM 755 O O . ALA A 1 94 ? -8.694 -5.225 8.719 1.00 91.12 94 ALA A O 1
ATOM 756 N N . ARG A 1 95 ? -9.704 -4.994 6.717 1.00 89.62 95 ARG A N 1
ATOM 757 C CA . ARG A 1 95 ? -11.080 -5.173 7.217 1.00 89.62 95 ARG A CA 1
ATOM 758 C C . ARG A 1 95 ? -11.272 -6.550 7.853 1.00 89.62 95 ARG A C 1
ATOM 760 O O . ARG A 1 95 ? -11.796 -6.633 8.966 1.00 89.62 95 ARG A O 1
ATOM 767 N N . LEU A 1 96 ? -10.812 -7.615 7.193 1.00 88.69 96 LEU A N 1
ATOM 768 C CA . LEU A 1 96 ? -10.893 -8.984 7.717 1.00 88.69 96 LEU A CA 1
ATOM 769 C C . LEU A 1 96 ? -10.159 -9.106 9.056 1.00 88.69 96 LEU A C 1
ATOM 771 O O . LEU A 1 96 ? -10.765 -9.502 10.052 1.00 88.69 96 LEU A O 1
ATOM 775 N N . THR A 1 97 ? -8.909 -8.641 9.113 1.00 85.31 97 THR A N 1
ATOM 776 C CA . THR A 1 97 ? -8.089 -8.667 10.337 1.00 85.31 97 THR A CA 1
ATOM 777 C C . THR A 1 97 ? -8.757 -7.905 11.486 1.00 85.31 97 THR A C 1
ATOM 779 O O . THR A 1 97 ? -8.737 -8.339 12.638 1.00 85.31 97 THR A O 1
ATOM 782 N N . LYS A 1 98 ? -9.381 -6.757 11.191 1.00 80.62 98 LYS A N 1
ATOM 783 C CA . LYS A 1 98 ? -10.131 -5.981 12.183 1.00 80.62 98 LYS A CA 1
ATOM 784 C C . LYS A 1 98 ? -11.359 -6.746 12.686 1.00 80.62 98 LYS A C 1
ATOM 786 O O . LYS A 1 98 ? -11.590 -6.790 13.890 1.00 80.62 98 LYS A O 1
ATOM 791 N N . SER A 1 99 ? -12.122 -7.376 11.792 1.00 75.81 99 SER A N 1
ATOM 792 C CA . SER A 1 99 ? -13.306 -8.161 12.166 1.00 75.81 99 SER A CA 1
ATOM 793 C C . SER A 1 99 ? -12.968 -9.367 13.053 1.00 75.81 99 SER A C 1
ATOM 795 O O . SER A 1 99 ? -13.729 -9.698 13.960 1.00 75.81 99 SER A O 1
ATOM 797 N N . GLU A 1 100 ? -11.803 -9.985 12.850 1.00 73.12 100 GLU A N 1
ATOM 798 C CA . GLU A 1 100 ? -11.306 -11.081 13.688 1.00 73.12 100 GLU A CA 1
ATOM 799 C C . GLU A 1 100 ? -10.891 -10.605 15.083 1.00 73.12 100 GLU A C 1
ATOM 801 O O . GLU A 1 100 ? -11.151 -11.298 16.064 1.00 73.12 100 GLU A O 1
ATOM 806 N N . LYS A 1 101 ? -10.306 -9.403 15.197 1.00 63.38 101 LYS A N 1
ATOM 807 C CA . LYS A 1 101 ? -9.981 -8.787 16.495 1.00 63.38 101 LYS A CA 1
ATOM 808 C C . LYS A 1 101 ? -11.223 -8.431 17.316 1.00 63.38 101 LYS A C 1
ATOM 810 O O . LYS A 1 101 ? -11.147 -8.468 18.532 1.00 63.38 101 LYS A O 1
ATOM 815 N N . VAL A 1 102 ? -12.342 -8.092 16.671 1.00 61.31 102 VAL A N 1
ATOM 816 C CA . VAL A 1 102 ? -13.614 -7.766 17.352 1.00 61.31 102 VAL A CA 1
ATOM 817 C C . VAL A 1 102 ? -14.353 -9.023 17.836 1.00 61.31 102 VAL A C 1
ATOM 819 O O . VAL A 1 102 ? -15.160 -8.946 18.756 1.00 61.31 102 VAL A O 1
ATOM 822 N N . LYS A 1 103 ? -14.092 -10.189 17.232 1.00 56.16 103 LYS A N 1
ATOM 823 C CA . LYS A 1 103 ? -14.692 -11.480 17.623 1.00 56.16 103 LYS A CA 1
ATOM 824 C C . LYS A 1 103 ? -13.946 -12.202 18.755 1.00 56.16 103 LYS A C 1
ATOM 826 O O . LYS A 1 103 ? -14.415 -13.253 19.188 1.00 56.16 103 LYS A O 1
ATOM 831 N N . LYS A 1 104 ? -12.789 -11.691 19.177 1.00 49.56 104 LYS A N 1
ATOM 832 C CA . LYS A 1 104 ? -11.947 -12.241 20.247 1.00 49.56 104 LYS A CA 1
ATOM 833 C C . LYS A 1 104 ? -12.131 -11.450 21.532 1.00 49.56 104 LYS A C 1
ATOM 835 O O . LYS A 1 104 ? -12.083 -12.100 22.595 1.00 49.56 104 LYS A O 1
#

Foldseek 3Di:
DVVLVVLVVVVPPPDCVVVCCVVPVLVVVLVVQCVDPLRVPDDSVLSSVLVVVLVVVVSVVSNCVSVVVDDPPQDPVNVVVVSVVVSVVSSVVSVVVVVVVVVD

Mean predicted aligned error: 8.53 Å

Nearest PDB structures (foldseek):
  6qjw-assembly1_A-2  TM=5.598E-01  e=5.497E+00  Escherichia coli